Protein AF-A0A8K0QX88-F1 (afdb_monomer_lite)

Secondary structure (DSSP, 8-state):
----PEEPSSSB-BTTTTEE-TT-TT-SEE-TTSBEESSHHHHSTT--TTTS-------------------TTSEEPSSSB-B--TTS-GGGTTEE-TT-TT-SEE-TTSBEESSHHHHSTT--TTTS---

Structure (mmCIF, N/CA/C/O backbone):
data_AF-A0A8K0QX88-F1
#
_entry.id   AF-A0A8K0QX88-F1
#
loop_
_atom_site.group_PDB
_atom_site.id
_atom_site.type_symbol
_atom_site.label_atom_id
_atom_site.label_alt_id
_atom_site.label_comp_id
_atom_site.label_asym_id
_atom_site.label_entity_id
_atom_site.label_seq_id
_atom_site.pdbx_PDB_ins_code
_atom_site.Cartn_x
_atom_site.Cartn_y
_atom_site.Cartn_z
_atom_site.occupancy
_atom_site.B_iso_or_equiv
_atom_site.auth_seq_id
_atom_site.auth_comp_id
_atom_site.auth_asym_id
_atom_site.auth_atom_id
_atom_site.pdbx_PDB_model_num
ATOM 1 N N . THR A 1 1 ? -11.561 -30.476 16.620 1.00 32.84 1 THR A N 1
ATOM 2 C CA . THR A 1 1 ? -10.404 -30.272 17.518 1.00 32.84 1 THR A CA 1
ATOM 3 C C . THR A 1 1 ? -9.555 -29.151 16.951 1.00 32.84 1 THR A C 1
ATOM 5 O O . THR A 1 1 ? -8.823 -29.368 15.999 1.00 32.84 1 THR A O 1
ATOM 8 N N . GLY A 1 2 ? -9.742 -27.922 17.441 1.00 42.56 2 GLY A N 1
ATOM 9 C CA . GLY A 1 2 ? -8.922 -26.777 17.040 1.00 42.56 2 GLY A CA 1
ATOM 10 C C . GLY A 1 2 ? -7.586 -26.855 17.763 1.00 42.56 2 GLY A C 1
ATOM 11 O O . GLY A 1 2 ? -7.518 -26.551 18.951 1.00 42.56 2 GLY A O 1
ATOM 12 N N . SER A 1 3 ? -6.560 -27.353 17.079 1.00 44.75 3 SER A N 1
ATOM 13 C CA . SER A 1 3 ? -5.207 -27.444 17.618 1.00 44.75 3 SER A CA 1
ATOM 14 C C . SER A 1 3 ? -4.725 -26.039 17.962 1.00 44.75 3 SER A C 1
ATOM 16 O O . SER A 1 3 ? -4.578 -25.200 17.077 1.00 44.75 3 SER A O 1
ATOM 18 N N . ALA A 1 4 ? -4.523 -25.769 19.250 1.00 55.34 4 ALA A N 1
ATOM 19 C CA . ALA A 1 4 ? -3.927 -24.531 19.726 1.00 55.34 4 ALA A CA 1
ATOM 20 C C . ALA A 1 4 ? -2.450 -24.499 19.294 1.00 55.34 4 ALA A C 1
ATOM 22 O O . ALA A 1 4 ? -1.563 -24.907 20.044 1.00 55.34 4 ALA A O 1
ATOM 23 N N . SER A 1 5 ? -2.198 -24.092 18.048 1.00 63.03 5 SER A N 1
ATOM 24 C CA . SER A 1 5 ? -0.854 -23.898 17.508 1.00 63.03 5 SER A CA 1
ATOM 25 C C . SER A 1 5 ? -0.112 -22.899 18.394 1.00 63.03 5 SER A C 1
ATOM 27 O O . SER A 1 5 ? -0.608 -21.807 18.673 1.00 63.03 5 SER A O 1
ATOM 29 N N . LYS A 1 6 ? 1.059 -23.289 18.897 1.00 76.81 6 LYS A N 1
ATOM 30 C CA . LYS A 1 6 ? 1.804 -22.499 19.884 1.00 76.81 6 LYS A CA 1
ATOM 31 C C . LYS A 1 6 ? 2.452 -21.305 19.177 1.00 76.81 6 LYS A C 1
ATOM 33 O O . LYS A 1 6 ? 3.055 -21.492 18.125 1.00 76.81 6 LYS A O 1
ATOM 38 N N . ILE A 1 7 ? 2.336 -20.091 19.719 1.00 79.31 7 ILE A N 1
ATOM 39 C CA . ILE A 1 7 ? 2.950 -18.900 19.102 1.00 79.31 7 ILE A CA 1
ATOM 40 C C . ILE A 1 7 ? 4.467 -19.093 19.042 1.00 79.31 7 ILE A C 1
ATOM 42 O O . ILE A 1 7 ? 5.090 -19.494 20.029 1.00 79.31 7 ILE A O 1
ATOM 46 N N . SER A 1 8 ? 5.045 -18.832 17.874 1.00 81.50 8 SER A N 1
ATOM 47 C CA . SER A 1 8 ? 6.474 -18.960 17.636 1.00 81.50 8 SER A CA 1
ATOM 48 C C . SER A 1 8 ? 7.257 -17.922 18.430 1.00 81.50 8 SER A C 1
ATOM 50 O O . SER A 1 8 ? 7.034 -16.719 18.280 1.00 81.50 8 SER A O 1
ATOM 52 N N . SER A 1 9 ? 8.192 -18.392 19.255 1.00 80.56 9 SER A N 1
ATOM 53 C CA . SER A 1 9 ? 9.130 -17.561 20.017 1.00 80.56 9 SER A CA 1
ATOM 54 C C . SER A 1 9 ? 10.500 -17.421 19.349 1.00 80.56 9 SER A C 1
ATOM 56 O O . SER A 1 9 ? 11.289 -16.591 19.779 1.00 80.56 9 SER A O 1
ATOM 58 N N . ASP A 1 10 ? 10.773 -18.222 18.316 1.00 80.81 10 ASP A N 1
ATOM 59 C CA . ASP A 1 10 ? 12.074 -18.303 17.629 1.00 80.81 10 ASP A CA 1
ATOM 60 C C . ASP A 1 10 ? 11.980 -17.888 16.146 1.00 80.81 10 ASP A C 1
ATOM 62 O O . ASP A 1 10 ? 12.939 -17.964 15.390 1.00 80.81 10 ASP A O 1
ATOM 66 N N . GLY A 1 11 ? 10.790 -17.471 15.697 1.00 79.94 11 GLY A N 1
ATOM 67 C CA . GLY A 1 11 ? 10.549 -17.057 14.314 1.00 79.94 11 GLY A CA 1
ATOM 68 C C . GLY A 1 11 ? 10.360 -18.214 13.332 1.00 79.94 11 GLY A C 1
ATOM 69 O O . GLY A 1 11 ? 10.335 -17.985 12.128 1.00 79.94 11 GLY A O 1
ATOM 70 N N . THR A 1 12 ? 10.190 -19.447 13.813 1.00 85.12 12 THR A N 1
ATOM 71 C CA . THR A 1 12 ? 9.880 -20.634 12.998 1.00 85.12 12 THR A CA 1
ATOM 72 C C . THR A 1 12 ? 8.405 -21.026 13.091 1.00 85.12 12 THR A C 1
ATOM 74 O O . THR A 1 12 ? 7.757 -20.818 14.114 1.00 85.12 12 THR A O 1
ATOM 77 N N . CYS A 1 13 ? 7.839 -21.611 12.044 1.00 84.56 13 CYS A N 1
ATOM 78 C CA . CYS A 1 13 ? 6.433 -22.014 12.003 1.00 84.56 13 CYS A CA 1
ATOM 79 C C . CYS A 1 13 ? 6.243 -23.393 11.389 1.00 84.56 13 CYS A C 1
ATOM 81 O O . CYS A 1 13 ? 7.057 -23.854 10.602 1.00 84.56 13 CYS A O 1
ATOM 83 N N . GLY A 1 14 ? 5.168 -24.078 11.765 1.00 80.81 14 GLY A N 1
ATOM 84 C CA . GLY A 1 14 ? 4.923 -25.455 11.359 1.00 80.81 14 GLY A CA 1
ATOM 85 C C . GLY A 1 14 ? 5.838 -26.468 12.049 1.00 80.81 14 GLY A C 1
ATOM 86 O O . GLY A 1 14 ? 6.158 -26.349 13.237 1.00 80.81 14 GLY A O 1
ATOM 87 N N . GLY A 1 15 ? 6.196 -27.516 11.301 1.00 72.62 15 GLY A N 1
ATOM 88 C CA . GLY A 1 15 ? 6.981 -28.658 11.779 1.00 72.62 15 GLY A CA 1
ATOM 89 C C . GLY A 1 15 ? 6.249 -29.550 12.793 1.00 72.62 15 GLY A C 1
ATOM 90 O O . GLY A 1 15 ? 5.086 -29.332 13.126 1.00 72.62 15 GLY A O 1
ATOM 91 N N . ALA A 1 16 ? 6.955 -30.547 13.339 1.00 66.94 16 ALA A N 1
ATOM 92 C CA . ALA A 1 16 ? 6.416 -31.477 14.345 1.00 66.94 16 ALA A CA 1
ATOM 93 C C . ALA A 1 16 ? 5.970 -30.790 15.655 1.00 66.94 16 ALA A C 1
ATOM 95 O O . ALA A 1 16 ? 5.254 -31.382 16.458 1.00 66.94 16 ALA A O 1
ATOM 96 N N . LYS A 1 17 ? 6.408 -29.542 15.879 1.00 68.75 17 LYS A N 1
ATOM 97 C CA . LYS A 1 17 ? 6.049 -28.708 17.035 1.00 68.75 17 LYS A CA 1
ATOM 98 C C . LYS A 1 17 ? 4.765 -27.897 16.814 1.00 68.75 17 LYS A C 1
ATOM 100 O O . LYS A 1 17 ? 4.190 -27.435 17.795 1.00 68.75 17 LYS A O 1
ATOM 105 N N . GLY A 1 18 ? 4.320 -27.724 15.565 1.00 72.94 18 GLY A N 1
ATOM 106 C CA . GLY A 1 18 ? 3.088 -27.006 15.231 1.00 72.94 18 GLY A CA 1
ATOM 107 C C . GLY A 1 18 ? 3.102 -25.522 15.615 1.00 72.94 18 GLY A C 1
ATOM 108 O O . GLY A 1 18 ? 2.088 -25.004 16.083 1.00 72.94 18 GLY A O 1
ATOM 109 N N . TYR A 1 19 ? 4.245 -24.842 15.473 1.00 83.31 19 TYR A N 1
ATOM 110 C CA . TYR A 1 19 ? 4.346 -23.422 15.821 1.00 83.31 19 TYR A CA 1
ATOM 111 C C . TYR A 1 19 ? 3.578 -22.539 14.836 1.00 83.31 19 TYR A C 1
ATOM 113 O O . TYR A 1 19 ? 3.543 -22.825 13.642 1.00 83.31 19 TYR A O 1
ATOM 121 N N . THR A 1 20 ? 2.992 -21.443 15.314 1.00 81.12 20 THR A N 1
ATOM 122 C CA . THR A 1 20 ? 2.327 -20.449 14.467 1.00 81.12 20 THR A CA 1
ATOM 123 C C . THR A 1 20 ? 2.990 -19.083 14.550 1.00 81.12 20 THR A C 1
ATOM 125 O O . THR A 1 20 ? 3.429 -18.645 15.611 1.00 81.12 20 THR A O 1
ATOM 128 N N . CYS A 1 21 ? 3.030 -18.395 13.416 1.00 81.25 21 CYS A N 1
ATOM 129 C CA . CYS A 1 21 ? 3.441 -17.002 13.323 1.00 81.25 21 CYS A CA 1
ATOM 130 C C . CYS A 1 21 ? 2.358 -16.035 13.804 1.00 81.25 21 CYS A C 1
ATOM 132 O O . CYS A 1 21 ? 2.647 -14.881 14.097 1.00 81.25 21 CYS A O 1
ATOM 134 N N . GLN A 1 22 ? 1.108 -16.483 13.905 1.00 73.12 22 GLN A N 1
ATOM 135 C CA . GLN A 1 22 ? -0.009 -15.620 14.257 1.00 73.12 22 GLN A CA 1
ATOM 136 C C . GLN A 1 22 ? 0.135 -15.114 15.702 1.00 73.12 22 GLN A C 1
ATOM 138 O O . GLN A 1 22 ? 0.091 -15.896 16.651 1.00 73.12 22 GLN A O 1
ATOM 143 N N . GLY A 1 23 ? 0.335 -13.804 15.861 1.00 67.31 23 GLY A N 1
ATOM 144 C CA . GLY A 1 23 ? 0.631 -13.167 17.150 1.00 67.31 23 GLY A CA 1
ATOM 145 C C . GLY A 1 23 ? 2.110 -13.193 17.552 1.00 67.31 23 GLY A C 1
ATOM 146 O O . GLY A 1 23 ? 2.436 -12.833 18.681 1.00 67.31 23 GLY A O 1
ATOM 147 N N . SER A 1 24 ? 3.008 -13.614 16.658 1.00 77.75 24 SER A N 1
ATOM 148 C CA . SER A 1 24 ? 4.452 -13.589 16.890 1.00 77.75 24 SER A CA 1
ATOM 149 C C . SER A 1 24 ? 5.057 -12.226 16.537 1.00 77.75 24 SER A C 1
ATOM 151 O O . SER A 1 24 ? 4.659 -11.587 15.564 1.00 77.75 24 SER A O 1
ATOM 153 N N . ASN A 1 25 ? 6.075 -11.795 17.290 1.00 73.12 25 ASN A N 1
ATOM 154 C CA . ASN A 1 25 ? 6.766 -10.520 17.056 1.00 73.12 25 ASN A CA 1
ATOM 155 C C . ASN A 1 25 ? 7.586 -10.502 15.749 1.00 73.12 25 ASN A C 1
ATOM 157 O O . ASN A 1 25 ? 7.967 -9.438 15.271 1.00 73.12 25 ASN A O 1
ATOM 161 N N . PHE A 1 26 ? 7.851 -11.671 15.159 1.00 73.88 26 PHE A N 1
ATOM 162 C CA . PHE A 1 26 ? 8.553 -11.794 13.876 1.00 73.88 26 PHE A CA 1
ATOM 163 C C . PHE A 1 26 ? 7.641 -11.513 12.675 1.00 73.88 26 PHE A C 1
ATOM 165 O O . PHE A 1 26 ? 8.126 -11.266 11.574 1.00 73.88 26 PHE A O 1
ATOM 172 N N . GLY A 1 27 ? 6.324 -11.525 12.889 1.00 76.62 27 GLY A N 1
ATOM 173 C CA . GLY A 1 27 ? 5.320 -11.351 11.853 1.00 76.62 27 GLY A CA 1
ATOM 174 C C . GLY A 1 27 ? 4.335 -12.503 11.807 1.00 76.62 27 GLY A C 1
ATOM 175 O O . GLY A 1 27 ? 4.586 -13.569 12.359 1.00 76.62 27 GLY A O 1
ATOM 176 N N . ASN A 1 28 ? 3.200 -12.269 11.153 1.00 77.81 28 ASN A N 1
ATOM 177 C CA . ASN A 1 28 ? 2.053 -13.174 11.207 1.00 77.81 28 ASN A CA 1
ATOM 178 C C . ASN A 1 28 ? 2.055 -14.253 10.124 1.00 77.81 28 ASN A C 1
ATOM 180 O O . ASN A 1 28 ? 1.287 -15.208 10.225 1.00 77.81 28 ASN A O 1
ATOM 184 N N . CYS A 1 29 ? 2.896 -14.130 9.104 1.00 85.81 29 CYS A N 1
ATOM 185 C CA . CYS A 1 29 ? 2.887 -15.003 7.942 1.00 85.81 29 CYS A CA 1
ATOM 186 C C . CYS A 1 29 ? 3.951 -16.082 8.052 1.00 85.81 29 CYS A C 1
ATOM 188 O O . CYS A 1 29 ? 5.085 -15.800 8.423 1.00 85.81 29 CYS A O 1
ATOM 190 N N . CYS A 1 30 ? 3.589 -17.308 7.689 1.00 85.25 30 CYS A N 1
ATOM 191 C CA . CYS A 1 30 ? 4.505 -18.436 7.672 1.00 85.25 30 CYS A CA 1
ATOM 192 C C . CYS A 1 30 ? 4.955 -18.685 6.236 1.00 85.25 30 CYS A C 1
ATOM 194 O O . CYS A 1 30 ? 4.171 -19.171 5.434 1.00 85.25 30 CYS A O 1
ATOM 196 N N . SER A 1 31 ? 6.195 -18.354 5.896 1.00 84.25 31 SER A N 1
ATOM 197 C CA . SER A 1 31 ? 6.739 -18.595 4.553 1.00 84.25 31 SER A CA 1
ATOM 198 C C . SER A 1 31 ? 6.819 -20.090 4.209 1.00 84.25 31 SER A C 1
ATOM 200 O O . SER A 1 31 ? 6.817 -20.951 5.092 1.00 84.25 31 SER A O 1
ATOM 202 N N . GLN A 1 32 ? 7.004 -20.404 2.922 1.00 78.19 32 GLN A N 1
ATOM 203 C CA . GLN A 1 32 ? 7.253 -21.778 2.450 1.00 78.19 32 GLN A CA 1
ATOM 204 C C . GLN A 1 32 ? 8.474 -22.437 3.102 1.00 78.19 32 GLN A C 1
ATOM 206 O O . GLN A 1 32 ? 8.578 -23.660 3.141 1.00 78.19 32 GLN A O 1
ATOM 211 N N . TYR A 1 33 ? 9.394 -21.625 3.625 1.00 78.19 33 TYR A N 1
ATOM 212 C CA . TYR A 1 33 ? 10.598 -22.077 4.310 1.00 78.19 33 TYR A CA 1
ATOM 213 C C . TYR A 1 33 ? 10.389 -22.293 5.813 1.00 78.19 33 TYR A C 1
ATOM 215 O O . TYR A 1 33 ? 11.364 -22.513 6.522 1.00 78.19 33 TYR A O 1
ATOM 223 N N . ASN A 1 34 ? 9.143 -22.262 6.303 1.00 84.69 34 ASN A N 1
ATOM 224 C CA . ASN A 1 34 ? 8.794 -22.446 7.716 1.00 84.69 34 ASN A CA 1
ATOM 225 C C . ASN A 1 34 ? 9.350 -21.345 8.640 1.00 84.69 34 ASN A C 1
ATOM 227 O O . ASN A 1 34 ? 9.627 -21.586 9.815 1.00 84.69 34 ASN A O 1
ATOM 231 N N . TYR A 1 35 ? 9.463 -20.121 8.117 1.00 82.00 35 TYR A N 1
ATOM 232 C CA . TYR A 1 35 ? 9.851 -18.929 8.875 1.00 82.00 35 TYR A CA 1
ATOM 233 C C . TYR A 1 35 ? 8.746 -17.882 8.923 1.00 82.00 35 TYR A C 1
ATOM 235 O O . TYR A 1 35 ? 8.056 -17.656 7.924 1.00 82.00 35 TYR A O 1
ATOM 243 N N . CYS A 1 36 ? 8.643 -17.219 10.071 1.00 80.06 36 CYS A N 1
ATOM 244 C CA . CYS A 1 36 ? 7.720 -16.133 10.333 1.00 80.06 36 CYS A CA 1
ATOM 245 C C . CYS A 1 36 ? 8.222 -14.806 9.780 1.00 80.06 36 CYS A C 1
ATOM 247 O O . CYS A 1 36 ? 9.382 -14.442 9.961 1.00 80.06 36 CYS A O 1
ATOM 249 N N . GLY A 1 37 ? 7.318 -14.071 9.144 1.00 79.69 37 GLY A N 1
ATOM 250 C CA . GLY A 1 37 ? 7.575 -12.730 8.648 1.00 79.69 37 GLY A CA 1
ATOM 251 C C . GLY A 1 37 ? 6.287 -11.957 8.397 1.00 79.69 37 GLY A C 1
ATOM 252 O O . GLY A 1 37 ? 5.185 -12.496 8.492 1.00 79.69 37 GLY A O 1
ATOM 253 N N . SER A 1 38 ? 6.435 -10.673 8.086 1.00 75.25 38 SER A N 1
ATOM 254 C CA . SER A 1 38 ? 5.316 -9.760 7.792 1.00 75.25 38 SER A CA 1
ATOM 255 C C . SER A 1 38 ? 5.328 -9.245 6.354 1.00 75.25 38 SER A C 1
ATOM 257 O O . SER A 1 38 ? 4.379 -8.596 5.925 1.00 75.25 38 SER A O 1
ATOM 259 N N . SER A 1 39 ? 6.422 -9.469 5.625 1.00 72.00 39 SER A N 1
ATOM 260 C CA . SER A 1 39 ? 6.588 -8.964 4.265 1.00 72.00 39 SER A CA 1
ATOM 261 C C . SER A 1 39 ? 5.871 -9.857 3.259 1.00 72.00 39 SER A C 1
ATOM 263 O O . SER A 1 39 ? 5.668 -11.047 3.493 1.00 72.00 39 SER A O 1
ATOM 265 N N . THR A 1 40 ? 5.579 -9.297 2.091 1.00 61.97 40 THR A N 1
ATOM 266 C CA . THR A 1 40 ? 5.037 -9.989 0.911 1.00 61.97 40 THR A CA 1
ATOM 267 C C . THR A 1 40 ? 5.745 -11.316 0.614 1.00 61.97 40 THR A C 1
ATOM 269 O O . THR A 1 40 ? 5.101 -12.339 0.417 1.00 61.97 40 THR A O 1
ATOM 272 N N . THR A 1 41 ? 7.072 -11.367 0.739 1.00 59.97 41 THR A N 1
ATOM 273 C CA . THR A 1 41 ? 7.883 -12.591 0.574 1.00 59.97 41 THR A CA 1
ATOM 274 C C . THR A 1 41 ? 7.542 -13.730 1.544 1.00 59.97 41 THR A C 1
ATOM 276 O O . THR A 1 41 ? 7.816 -14.888 1.245 1.00 59.97 41 THR A O 1
ATOM 279 N N . TYR A 1 42 ? 6.968 -13.415 2.707 1.00 69.19 42 TYR A N 1
ATOM 280 C CA . TYR A 1 42 ? 6.543 -14.384 3.722 1.00 69.19 42 TYR A CA 1
ATOM 281 C C . TYR A 1 42 ? 5.039 -14.652 3.671 1.00 69.19 42 TYR A C 1
ATOM 283 O O . TYR A 1 42 ? 4.607 -15.731 4.068 1.00 69.19 42 TYR A O 1
ATOM 291 N N . CYS A 1 43 ? 4.258 -13.671 3.214 1.00 76.38 43 CYS A N 1
ATOM 292 C CA . CYS A 1 43 ? 2.798 -13.683 3.228 1.00 76.38 43 CYS A CA 1
ATOM 293 C C . CYS A 1 43 ? 2.157 -14.122 1.912 1.00 76.38 43 CYS A C 1
ATOM 295 O O . CYS A 1 43 ? 1.039 -14.626 1.961 1.00 76.38 43 CYS A O 1
ATOM 297 N N . ASP A 1 44 ? 2.821 -13.938 0.772 1.00 72.75 44 ASP A N 1
ATOM 298 C CA . ASP A 1 44 ? 2.240 -14.174 -0.551 1.00 72.75 44 ASP A CA 1
ATOM 299 C C . ASP A 1 44 ? 2.531 -15.608 -1.038 1.00 72.75 44 ASP A C 1
ATOM 301 O O . ASP A 1 44 ? 2.117 -16.594 -0.419 1.00 72.75 44 ASP A O 1
ATOM 305 N N . THR A 1 45 ? 3.220 -15.757 -2.171 1.00 64.75 45 THR A N 1
ATOM 306 C CA . THR A 1 45 ? 3.456 -17.053 -2.812 1.00 64.75 45 THR A CA 1
ATOM 307 C C . THR A 1 45 ? 4.237 -17.991 -1.896 1.00 64.75 45 THR A C 1
ATOM 309 O O . THR A 1 45 ? 5.329 -17.671 -1.436 1.00 64.75 45 THR A O 1
ATOM 312 N N . GLY A 1 46 ? 3.670 -19.174 -1.650 1.00 62.56 46 GLY A N 1
ATOM 313 C CA . GLY A 1 46 ? 4.282 -20.195 -0.801 1.00 62.56 46 GLY A CA 1
ATOM 314 C C . GLY A 1 46 ? 3.977 -20.049 0.690 1.00 62.56 46 GLY A C 1
ATOM 315 O O . GLY A 1 46 ? 4.432 -20.870 1.483 1.00 62.56 46 GLY A O 1
ATOM 316 N N . CYS A 1 47 ? 3.187 -19.059 1.107 1.00 82.12 47 CYS A N 1
ATOM 317 C CA . CYS A 1 47 ? 2.828 -18.946 2.511 1.00 82.12 47 CYS A CA 1
ATOM 318 C C . CYS A 1 47 ? 1.942 -20.118 2.991 1.00 82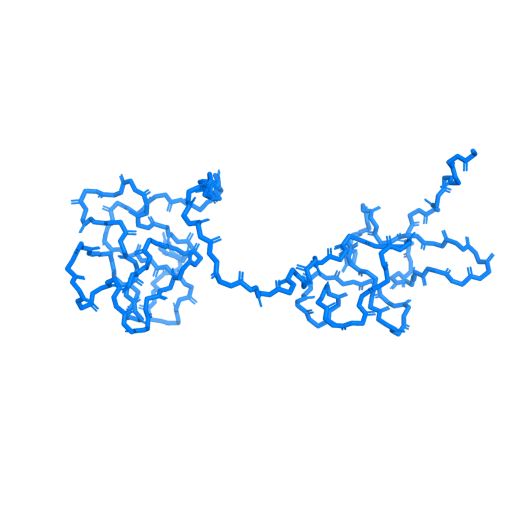.12 47 CYS A C 1
ATOM 320 O O . CYS A 1 47 ? 0.953 -20.508 2.359 1.00 82.12 47 CYS A O 1
ATOM 322 N N . ASN A 1 48 ? 2.287 -20.665 4.155 1.00 79.06 48 ASN A N 1
ATOM 323 C CA . ASN A 1 48 ? 1.628 -21.782 4.806 1.00 79.06 48 ASN A CA 1
ATOM 324 C C . ASN A 1 48 ? 0.479 -21.318 5.718 1.00 79.06 48 ASN A C 1
ATOM 326 O O . ASN A 1 48 ? 0.671 -20.950 6.880 1.00 79.06 48 ASN A O 1
ATOM 330 N N . LYS A 1 49 ? -0.745 -21.410 5.187 1.00 74.44 49 LYS A N 1
ATOM 331 C CA . LYS A 1 49 ? -1.988 -20.980 5.854 1.00 74.44 49 LYS A CA 1
ATOM 332 C C . LYS A 1 49 ? -2.331 -21.772 7.116 1.00 74.44 49 LYS A C 1
ATOM 334 O O . LYS A 1 49 ? -3.118 -21.299 7.925 1.00 74.44 49 LYS A O 1
ATOM 339 N N . ALA A 1 50 ? -1.763 -22.967 7.292 1.00 72.06 50 ALA A N 1
ATOM 340 C CA . ALA A 1 50 ? -1.991 -23.768 8.494 1.00 72.06 50 ALA A CA 1
ATOM 341 C C . ALA A 1 50 ? -1.250 -23.207 9.721 1.00 72.06 50 ALA A C 1
ATOM 343 O O . ALA A 1 50 ? -1.651 -23.468 10.854 1.00 72.06 50 ALA A O 1
ATOM 344 N N . PHE A 1 51 ? -0.180 -22.432 9.501 1.00 79.62 51 PHE A N 1
ATOM 345 C CA . PHE A 1 51 ? 0.700 -21.940 10.563 1.00 79.62 51 PHE A CA 1
ATOM 346 C C . PHE A 1 51 ? 0.947 -20.427 10.515 1.00 79.62 51 PHE A C 1
ATOM 348 O O . PHE A 1 51 ? 1.627 -19.897 11.393 1.00 79.62 51 PHE A O 1
ATOM 355 N N . GLY A 1 52 ? 0.375 -19.702 9.556 1.00 78.81 52 GLY A N 1
ATOM 356 C CA . GLY A 1 52 ? 0.442 -18.246 9.500 1.00 78.81 52 GLY A CA 1
ATOM 357 C C . GLY A 1 52 ? -0.699 -17.620 8.704 1.00 7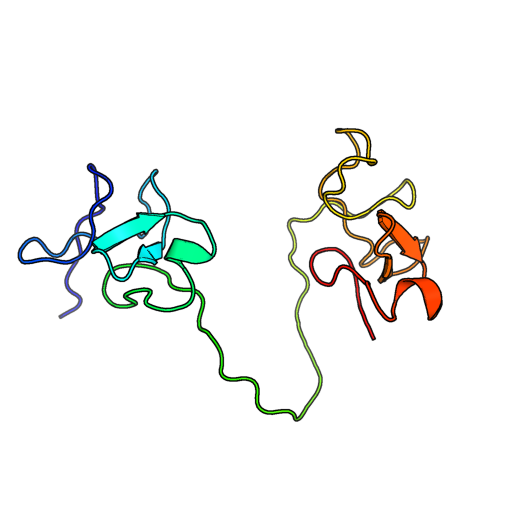8.81 52 GLY A C 1
ATOM 358 O O . GLY A 1 52 ? -1.392 -18.279 7.931 1.00 78.81 52 GLY A O 1
ATOM 359 N N . ALA A 1 53 ? -0.874 -16.319 8.895 1.00 76.56 53 ALA A N 1
ATOM 360 C CA . ALA A 1 53 ? -1.866 -15.499 8.222 1.00 76.56 53 ALA A CA 1
ATOM 361 C C . ALA A 1 53 ? -1.346 -15.064 6.848 1.00 76.56 53 ALA A C 1
ATOM 363 O O . ALA A 1 53 ? -0.854 -13.955 6.673 1.00 76.56 53 ALA A O 1
ATOM 364 N N . CYS A 1 54 ? -1.415 -15.966 5.877 1.00 75.12 54 CYS A N 1
ATOM 365 C CA . CYS A 1 54 ? -1.000 -15.662 4.515 1.00 75.12 54 CYS A CA 1
ATOM 366 C C . CYS A 1 54 ? -1.934 -14.662 3.855 1.00 75.12 54 CYS A C 1
ATOM 368 O O . CYS A 1 54 ? -3.158 -14.791 3.957 1.00 75.12 54 CYS A O 1
ATOM 370 N N . ASN A 1 55 ? -1.357 -13.761 3.069 1.00 68.44 55 ASN A N 1
ATOM 371 C CA . ASN A 1 55 ? -2.111 -13.061 2.055 1.00 68.44 55 ASN A CA 1
ATOM 372 C C . ASN A 1 55 ? -2.653 -14.116 1.100 1.00 68.44 55 ASN A C 1
ATOM 374 O O . ASN A 1 55 ? -1.922 -14.864 0.447 1.00 68.44 55 ASN A O 1
ATOM 378 N N . ALA A 1 56 ? -3.974 -14.224 1.047 1.00 53.72 56 ALA A N 1
ATOM 379 C CA . ALA A 1 56 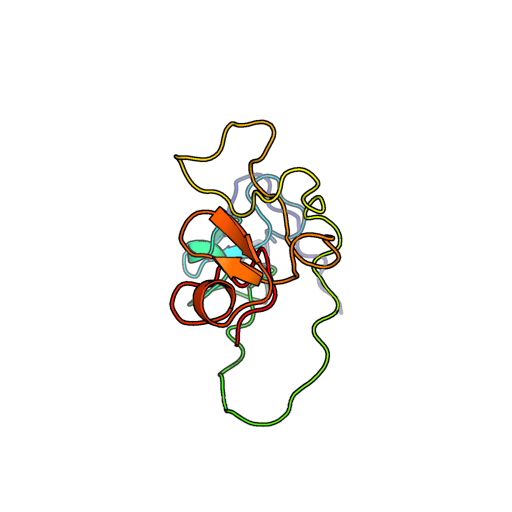? -4.587 -14.924 -0.051 1.00 53.72 56 ALA A CA 1
ATOM 380 C C . ALA A 1 56 ? -4.161 -14.192 -1.328 1.00 53.72 56 ALA A C 1
ATOM 382 O O . ALA A 1 56 ? -4.645 -13.099 -1.611 1.00 53.72 56 ALA A O 1
ATOM 383 N N . VAL A 1 57 ? -3.275 -14.813 -2.112 1.00 46.28 57 VAL A N 1
ATOM 384 C CA . VAL A 1 57 ? -3.327 -14.680 -3.566 1.00 46.28 57 VAL A CA 1
ATOM 385 C C . VAL A 1 57 ? -4.728 -15.150 -3.948 1.00 46.28 57 VAL A C 1
ATOM 387 O O . VAL A 1 57 ? -4.995 -16.332 -4.150 1.00 46.28 57 VAL A O 1
ATOM 390 N N . SER A 1 58 ? -5.672 -14.216 -3.900 1.00 39.09 58 SER A N 1
ATOM 391 C CA . SER A 1 58 ? -6.940 -14.353 -4.581 1.00 39.09 58 SER A CA 1
ATOM 392 C C . SER A 1 58 ? -6.581 -14.271 -6.048 1.00 39.09 58 SER A C 1
ATOM 394 O O . SER A 1 58 ? -6.203 -13.215 -6.553 1.00 39.09 58 SER A O 1
ATOM 396 N N . THR A 1 59 ? -6.613 -15.430 -6.694 1.00 32.75 59 THR A N 1
ATOM 397 C CA . THR A 1 59 ? -6.619 -15.581 -8.141 1.00 32.75 59 THR A CA 1
ATOM 398 C C . THR A 1 59 ? -7.544 -14.535 -8.736 1.00 32.75 59 THR A C 1
ATOM 400 O O . THR A 1 59 ? -8.765 -14.623 -8.602 1.00 32.75 59 THR A O 1
ATOM 403 N N . VAL A 1 60 ? -6.947 -13.517 -9.350 1.00 45.50 60 VAL A N 1
ATOM 404 C CA . VAL A 1 60 ? -7.679 -12.522 -10.115 1.00 45.50 60 VAL A CA 1
ATOM 405 C C . VAL A 1 60 ? -8.379 -13.246 -11.262 1.00 45.50 60 VAL A C 1
ATOM 407 O O . VAL A 1 60 ? -7.758 -13.863 -12.123 1.00 45.50 60 VAL A O 1
ATOM 410 N N . SER A 1 61 ? -9.702 -13.203 -11.260 1.00 41.34 61 SER A N 1
ATOM 411 C CA . SER A 1 61 ? -10.487 -13.295 -12.483 1.00 41.34 61 SER A CA 1
ATOM 412 C C . SER A 1 61 ? -11.519 -12.175 -12.458 1.00 41.34 61 SER A C 1
ATOM 414 O O . SER A 1 61 ? -12.007 -11.819 -11.383 1.00 41.34 61 SER A O 1
ATOM 416 N N . PRO A 1 62 ? -11.768 -11.536 -13.610 1.00 61.22 62 PRO A N 1
ATOM 417 C CA . PRO A 1 62 ? -12.193 -10.153 -13.648 1.00 61.22 62 PRO A CA 1
ATOM 418 C C . PRO A 1 62 ? -13.700 -10.102 -13.846 1.00 61.22 62 PRO A C 1
ATOM 420 O O . PRO A 1 62 ? -14.177 -10.277 -14.958 1.00 61.22 62 PRO A O 1
ATOM 423 N N . ALA A 1 63 ? -14.462 -9.858 -12.790 1.00 50.16 63 ALA A N 1
ATOM 424 C CA . ALA A 1 63 ? -15.787 -9.272 -12.927 1.00 50.16 63 ALA A CA 1
ATOM 425 C C . ALA A 1 63 ? -16.301 -8.825 -11.562 1.00 50.16 63 ALA A C 1
ATOM 427 O O . ALA A 1 63 ? -16.197 -9.547 -10.580 1.00 50.16 63 ALA A O 1
ATOM 428 N N . VAL A 1 64 ? -16.919 -7.651 -11.594 1.00 38.19 64 VAL A N 1
ATOM 429 C CA . VAL A 1 64 ? -17.764 -7.004 -10.587 1.00 38.19 64 VAL A CA 1
ATOM 430 C C . VAL A 1 64 ? -17.064 -6.325 -9.401 1.00 38.19 64 VAL A C 1
ATOM 432 O O . VAL A 1 64 ? -16.743 -6.889 -8.364 1.00 38.19 64 VAL A O 1
ATOM 435 N N . VAL A 1 65 ? -16.813 -5.038 -9.637 1.00 47.47 65 VAL A N 1
ATOM 436 C CA . VAL A 1 65 ? -17.175 -3.882 -8.804 1.00 47.47 65 VAL A CA 1
ATOM 437 C C . VAL A 1 65 ? -17.719 -4.125 -7.382 1.00 47.47 65 VAL A C 1
ATOM 439 O O . VAL A 1 65 ? -18.645 -4.897 -7.173 1.00 47.47 65 VAL A O 1
ATOM 442 N N . ALA A 1 66 ? -17.232 -3.259 -6.480 1.00 46.59 66 ALA A N 1
ATOM 443 C CA . ALA A 1 66 ? -17.809 -2.823 -5.199 1.00 46.59 66 ALA A CA 1
ATOM 444 C C . ALA A 1 66 ? -17.902 -3.890 -4.080 1.00 46.59 66 ALA A C 1
ATOM 446 O O . ALA A 1 66 ? -18.533 -4.919 -4.227 1.00 46.59 66 ALA A O 1
ATOM 447 N N . ALA A 1 67 ? -17.341 -3.723 -2.883 1.00 41.34 67 ALA A N 1
ATOM 448 C CA . ALA A 1 67 ? -16.885 -2.533 -2.184 1.00 41.34 67 ALA A CA 1
ATOM 449 C C . ALA A 1 67 ? -15.641 -2.877 -1.349 1.00 41.34 67 ALA A C 1
ATOM 451 O O . ALA A 1 67 ? -15.718 -3.595 -0.356 1.00 41.34 67 ALA A O 1
ATOM 452 N N . ALA A 1 68 ? -14.483 -2.335 -1.730 1.00 40.59 68 ALA A N 1
ATOM 453 C CA . ALA A 1 68 ? -13.357 -2.253 -0.813 1.00 40.59 68 ALA A CA 1
ATOM 454 C C . ALA A 1 68 ? -13.660 -1.133 0.191 1.00 40.59 68 ALA A C 1
ATOM 456 O O . ALA A 1 68 ? -13.446 0.053 -0.098 1.00 40.59 68 ALA A O 1
ATOM 457 N N . SER A 1 69 ? -14.197 -1.513 1.351 1.00 40.06 69 SER A N 1
ATOM 458 C CA . SER A 1 69 ? -14.137 -0.672 2.544 1.00 40.06 69 SER A CA 1
ATOM 459 C C . SER A 1 69 ? -12.672 -0.260 2.763 1.00 40.06 69 SER A C 1
ATOM 461 O O . SER A 1 69 ? -11.786 -1.113 2.681 1.00 40.06 69 SER A O 1
ATOM 463 N N . PRO A 1 70 ? -12.391 1.043 2.932 1.00 45.22 70 PRO A N 1
ATOM 464 C CA . PRO A 1 70 ? -11.036 1.586 2.874 1.00 45.22 70 PRO A CA 1
ATOM 465 C C . PRO A 1 70 ? -10.168 1.066 4.031 1.00 45.22 70 PRO A C 1
ATOM 467 O O . PRO A 1 70 ? -10.701 0.767 5.100 1.00 45.22 70 PRO A O 1
ATOM 470 N N . PRO A 1 71 ? -8.834 0.986 3.870 1.00 45.09 71 PRO A N 1
ATOM 471 C CA . PRO A 1 71 ? -7.944 0.720 4.993 1.00 45.09 71 PRO A CA 1
ATOM 472 C C . PRO A 1 71 ? -8.033 1.890 5.987 1.00 45.09 71 PRO A C 1
ATOM 474 O O . PRO A 1 71 ? -7.420 2.940 5.798 1.00 45.09 71 PRO A O 1
ATOM 477 N N . SER A 1 72 ? -8.813 1.719 7.055 1.00 42.19 72 SER A N 1
ATOM 478 C CA . SER A 1 72 ? -9.094 2.716 8.105 1.00 42.19 72 SER A CA 1
ATOM 479 C C . SER A 1 72 ? -7.895 3.074 9.001 1.00 42.19 72 SER A C 1
ATOM 481 O O . SER A 1 72 ? -8.070 3.438 10.160 1.00 42.19 72 SER A O 1
ATOM 483 N N . SER A 1 73 ? -6.659 2.970 8.513 1.00 52.69 73 SER A N 1
ATOM 484 C CA . SER A 1 73 ? -5.459 3.330 9.289 1.00 52.69 73 SER A CA 1
ATOM 485 C C . SER A 1 73 ? -4.464 4.203 8.528 1.00 52.69 73 SER A C 1
ATOM 487 O O . SER A 1 73 ? -3.418 4.554 9.064 1.00 52.69 73 SER A O 1
ATOM 489 N N . VAL A 1 74 ? -4.796 4.607 7.302 1.00 60.53 74 VAL A N 1
ATOM 490 C CA . VAL A 1 74 ? -3.964 5.492 6.485 1.00 60.53 74 VAL A CA 1
ATOM 491 C C . VAL A 1 74 ? -4.479 6.919 6.687 1.00 60.53 74 VAL A C 1
ATOM 493 O O . VAL A 1 74 ? -5.623 7.219 6.348 1.00 60.53 74 VAL A O 1
ATOM 496 N N . LYS A 1 75 ? -3.685 7.792 7.316 1.00 68.94 75 LYS A N 1
ATOM 497 C CA . LYS A 1 75 ? -4.112 9.151 7.696 1.00 68.94 75 LYS A CA 1
ATOM 498 C C . LYS A 1 75 ? -4.573 9.912 6.448 1.00 68.94 75 LYS A C 1
ATOM 500 O O . LYS A 1 75 ? -3.800 10.022 5.498 1.00 68.94 75 LYS A O 1
ATOM 505 N N . VAL A 1 76 ? -5.798 10.446 6.442 1.00 74.50 76 VAL A N 1
ATOM 506 C CA . VAL A 1 76 ? -6.284 11.247 5.304 1.00 74.50 76 VAL A CA 1
ATOM 507 C C . VAL A 1 76 ? -5.377 12.461 5.116 1.00 74.50 76 VAL A C 1
ATOM 509 O O . VAL A 1 76 ? -4.996 13.137 6.079 1.00 74.50 76 VAL A O 1
ATOM 512 N N . SER A 1 77 ? -4.993 12.706 3.870 1.00 77.69 77 SER A N 1
ATOM 513 C CA . SER A 1 77 ? -4.134 13.812 3.495 1.00 77.69 77 SER A CA 1
ATOM 514 C C . SER A 1 77 ? -4.855 15.144 3.646 1.00 77.69 77 SER A C 1
ATOM 516 O O . SER A 1 77 ? -5.928 15.351 3.080 1.00 77.69 77 SER A O 1
ATOM 518 N N . THR A 1 78 ? -4.235 16.066 4.379 1.00 77.12 78 THR A N 1
ATOM 519 C CA . THR A 1 78 ? -4.687 17.457 4.548 1.00 77.12 78 THR A CA 1
ATOM 520 C C . THR A 1 78 ? -3.786 18.459 3.824 1.00 77.12 78 THR A C 1
ATOM 522 O O . THR A 1 78 ? -4.001 19.662 3.913 1.00 77.12 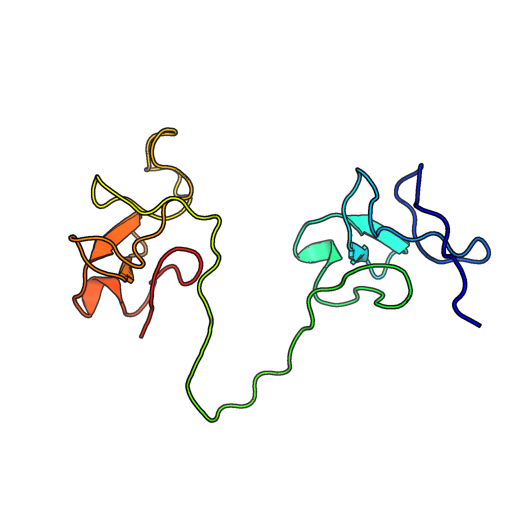78 THR A O 1
ATOM 525 N N . ASN A 1 79 ? -2.771 17.974 3.106 1.00 73.19 79 ASN A N 1
ATOM 526 C CA . ASN A 1 79 ? -1.736 18.777 2.447 1.00 73.19 79 ASN A CA 1
ATOM 527 C C . ASN A 1 79 ? -1.514 18.355 0.981 1.00 73.19 79 ASN A C 1
ATOM 529 O O . ASN A 1 79 ? -0.465 18.645 0.408 1.00 73.19 79 ASN A O 1
ATOM 533 N N . ALA A 1 80 ? -2.478 17.626 0.409 1.00 80.69 80 ALA A N 1
ATOM 534 C CA . ALA A 1 80 ? -2.435 17.034 -0.925 1.00 80.69 80 ALA A CA 1
ATOM 535 C C . ALA A 1 80 ? -1.304 16.015 -1.171 1.00 80.69 80 ALA A C 1
ATOM 537 O O . ALA A 1 80 ? -1.070 15.659 -2.323 1.00 80.69 80 ALA A O 1
ATOM 538 N N . ARG A 1 81 ? -0.609 15.522 -0.138 1.00 83.06 81 ARG A N 1
ATOM 539 C CA . ARG A 1 81 ? 0.419 14.475 -0.268 1.00 83.06 81 ARG A CA 1
ATOM 540 C C . ARG A 1 81 ? -0.093 13.099 0.100 1.00 83.06 81 ARG A C 1
ATOM 542 O O . ARG A 1 81 ? -0.912 12.955 1.003 1.00 83.06 81 ARG A O 1
ATOM 549 N N . CYS A 1 82 ? 0.431 12.084 -0.561 1.00 82.88 82 CYS A N 1
ATOM 550 C CA . CYS A 1 82 ? 0.045 10.705 -0.329 1.00 82.88 82 CYS A CA 1
ATOM 551 C C . CYS A 1 82 ? 1.169 9.739 -0.669 1.00 82.88 82 CYS A C 1
ATOM 553 O O . CYS A 1 82 ? 2.163 10.103 -1.302 1.00 82.88 82 CYS A O 1
ATOM 555 N N . GLY A 1 83 ? 0.990 8.484 -0.276 1.00 79.25 83 GLY A N 1
ATOM 556 C CA . GLY A 1 83 ? 1.964 7.453 -0.588 1.00 79.25 83 GLY A CA 1
ATOM 557 C C . GLY A 1 83 ? 3.101 7.365 0.413 1.00 79.25 83 GLY A C 1
ATOM 558 O O . GLY A 1 83 ? 3.114 8.018 1.456 1.00 79.25 83 GLY A O 1
ATOM 559 N N . ASN A 1 84 ? 4.080 6.534 0.075 1.00 73.19 84 ASN A N 1
ATOM 560 C CA . ASN A 1 84 ? 5.266 6.292 0.897 1.00 73.19 84 ASN A CA 1
ATOM 561 C C . ASN A 1 84 ? 6.560 6.625 0.136 1.00 73.19 84 ASN A C 1
ATOM 563 O O . ASN A 1 84 ? 7.569 5.933 0.254 1.00 73.19 84 ASN A O 1
ATOM 567 N N . GLY A 1 85 ? 6.494 7.656 -0.712 1.00 64.25 85 GLY A N 1
ATOM 568 C CA . GLY A 1 85 ? 7.594 8.068 -1.573 1.00 64.25 85 GLY A CA 1
ATOM 569 C C . GLY A 1 85 ? 8.720 8.763 -0.807 1.00 64.25 85 GLY A C 1
ATOM 570 O O . GLY A 1 85 ? 8.499 9.566 0.091 1.00 64.25 85 GLY A O 1
ATOM 571 N N . ASN A 1 86 ? 9.943 8.523 -1.249 1.00 56.94 86 ASN A N 1
ATOM 572 C CA . ASN A 1 86 ? 11.198 9.118 -0.786 1.00 56.94 86 ASN A CA 1
ATOM 573 C C . ASN A 1 86 ? 11.318 10.639 -1.052 1.00 56.94 86 ASN A C 1
ATOM 575 O O . ASN A 1 86 ? 12.246 11.270 -0.558 1.00 56.94 86 ASN A O 1
ATOM 579 N N . ASN A 1 87 ? 10.364 11.235 -1.777 1.00 56.28 87 ASN A N 1
ATOM 580 C CA . ASN A 1 87 ? 10.242 12.685 -2.001 1.00 56.28 87 ASN A CA 1
ATOM 581 C C . ASN A 1 87 ? 9.156 13.344 -1.121 1.00 56.28 87 ASN A C 1
ATOM 583 O O . ASN A 1 87 ? 8.822 14.515 -1.304 1.00 56.28 87 ASN A O 1
ATOM 587 N N . ILE A 1 88 ? 8.581 12.595 -0.175 1.00 61.88 88 ILE A N 1
ATOM 588 C CA . ILE A 1 88 ? 7.549 13.060 0.754 1.00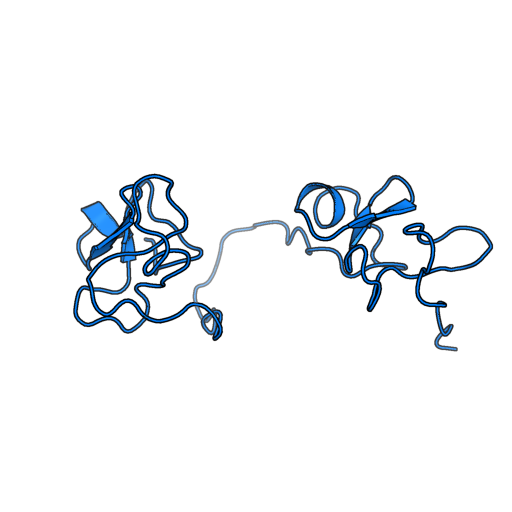 61.88 88 ILE A CA 1
ATOM 589 C C . ILE A 1 88 ? 8.217 13.283 2.121 1.00 61.88 88 ILE A C 1
ATOM 591 O O . ILE A 1 88 ? 8.885 12.376 2.622 1.00 61.88 88 ILE A O 1
ATOM 595 N N . PRO A 1 89 ? 8.075 14.460 2.760 1.00 59.56 89 PRO A N 1
ATOM 596 C CA . PRO A 1 89 ? 8.629 14.660 4.093 1.00 59.56 89 PRO A CA 1
ATOM 597 C C . PRO A 1 89 ? 7.974 13.707 5.085 1.00 59.56 89 PRO A C 1
ATOM 599 O O . PRO A 1 89 ? 6.797 13.383 4.961 1.00 59.56 89 PRO A O 1
ATOM 602 N N . SER A 1 90 ? 8.728 13.304 6.106 1.00 57.69 90 SER A N 1
ATOM 603 C CA . SER A 1 90 ? 8.323 12.244 7.036 1.00 57.69 90 SER A CA 1
ATOM 604 C C . SER A 1 90 ? 6.961 12.481 7.710 1.00 57.69 90 SER A C 1
ATOM 606 O O . SER A 1 90 ? 6.176 11.556 7.885 1.00 57.69 90 SER A O 1
ATOM 608 N N . ALA A 1 91 ? 6.609 13.746 7.962 1.00 59.47 91 ALA A N 1
ATOM 609 C CA . ALA A 1 91 ? 5.299 14.155 8.483 1.00 59.47 91 ALA A CA 1
ATOM 610 C C . ALA A 1 91 ? 4.110 13.891 7.530 1.00 59.47 91 ALA A C 1
ATOM 612 O O . ALA A 1 91 ? 2.959 14.111 7.901 1.00 59.47 91 ALA A O 1
ATOM 613 N N . SER A 1 92 ? 4.379 13.482 6.291 1.00 57.88 92 SER A N 1
ATOM 614 C CA . SER A 1 92 ? 3.403 13.238 5.227 1.00 57.88 92 SER A CA 1
ATOM 615 C C . SER A 1 92 ? 3.504 11.832 4.620 1.00 57.88 92 SER A C 1
ATOM 617 O O . SER A 1 92 ? 2.789 11.523 3.667 1.00 57.88 92 SER A O 1
ATOM 619 N N . LEU A 1 93 ? 4.380 10.977 5.163 1.00 67.06 93 LEU A N 1
ATOM 620 C CA . LEU A 1 93 ? 4.520 9.582 4.747 1.00 67.06 93 LEU A CA 1
ATOM 621 C C . LEU A 1 93 ? 3.289 8.773 5.151 1.00 67.06 93 LEU A C 1
ATOM 623 O O . LEU A 1 93 ? 2.739 8.932 6.242 1.00 67.06 93 LEU A O 1
ATOM 627 N N . GLY A 1 94 ? 2.871 7.882 4.260 1.00 70.88 94 GLY A N 1
ATOM 628 C CA . GLY A 1 94 ? 1.775 6.963 4.510 1.00 70.88 94 GLY A CA 1
ATOM 629 C C . G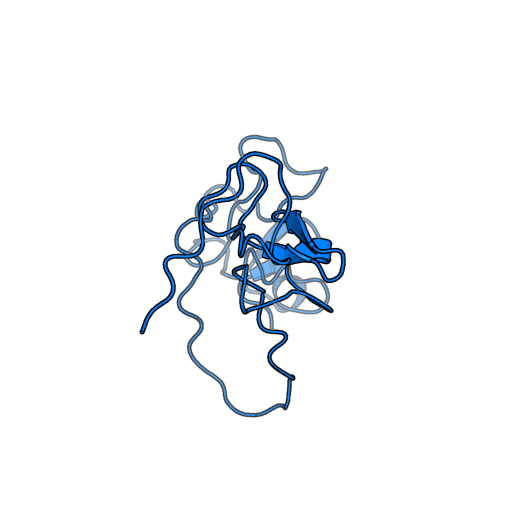LY A 1 94 ? 0.407 7.643 4.593 1.00 70.88 94 GLY A C 1
ATOM 630 O O . GLY A 1 94 ? -0.475 7.127 5.272 1.00 70.88 94 GLY A O 1
ATOM 631 N N . GLN A 1 95 ? 0.224 8.808 3.960 1.00 78.62 95 GLN A N 1
ATOM 632 C CA . GLN A 1 95 ? -1.073 9.487 3.889 1.00 78.62 95 GLN A CA 1
ATOM 633 C C . GLN A 1 95 ? -1.919 8.964 2.721 1.00 78.62 95 GLN A C 1
ATOM 635 O O . GLN A 1 95 ? -1.385 8.628 1.662 1.00 78.62 95 GLN A O 1
ATOM 640 N N . SER A 1 96 ? -3.240 8.919 2.907 1.00 82.25 96 SER A N 1
ATOM 641 C CA . SER A 1 96 ? -4.210 8.516 1.881 1.00 82.25 96 SER A CA 1
ATOM 642 C C . SER A 1 96 ? -5.013 9.703 1.364 1.00 82.25 96 SER A C 1
ATOM 644 O O . SER A 1 96 ? -5.364 10.611 2.113 1.00 82.25 96 SER A O 1
ATOM 646 N N . CYS A 1 97 ? -5.337 9.672 0.080 1.00 83.44 97 CYS A N 1
ATOM 647 C CA . CYS A 1 97 ? -6.194 10.636 -0.590 1.00 83.44 97 CYS A CA 1
ATOM 648 C C . CYS A 1 97 ? -7.683 10.326 -0.425 1.00 83.44 97 CYS A C 1
ATOM 650 O O . CYS A 1 97 ? -8.502 11.213 -0.625 1.00 83.44 97 CYS A O 1
ATOM 652 N N . SER A 1 98 ? -8.054 9.103 -0.025 1.00 73.69 98 SER A N 1
ATOM 653 C CA . SER A 1 98 ? -9.466 8.726 0.138 1.00 73.69 98 SER A CA 1
ATOM 654 C C . SER A 1 98 ? -10.170 9.611 1.175 1.00 73.69 98 SER A C 1
ATOM 656 O O . SER A 1 98 ? -9.828 9.566 2.357 1.00 73.69 98 SER A O 1
ATOM 658 N N . GLY A 1 99 ? -11.157 10.392 0.734 1.00 70.31 99 GLY A N 1
ATOM 659 C CA . GLY A 1 99 ? -11.900 11.362 1.541 1.00 70.31 99 GLY A CA 1
ATOM 660 C C . GLY A 1 99 ? -11.228 12.733 1.678 1.00 70.31 99 GLY A C 1
ATOM 661 O O . GLY A 1 99 ? -11.643 13.529 2.520 1.00 70.31 99 GLY A O 1
ATOM 662 N N . SER A 1 100 ? -10.181 13.016 0.899 1.00 78.56 100 SER A N 1
ATOM 663 C CA . SER A 1 100 ? -9.485 14.304 0.913 1.00 78.56 100 SER A CA 1
ATOM 664 C C . SER A 1 100 ? -10.170 15.334 0.010 1.00 78.56 100 SER A C 1
ATOM 666 O O . SER A 1 100 ? -10.644 15.012 -1.076 1.00 78.56 100 SER A O 1
ATOM 668 N N . THR A 1 101 ? -10.148 16.612 0.400 1.00 75.88 101 THR A N 1
ATOM 669 C CA . THR A 1 101 ? -10.685 17.721 -0.416 1.00 75.88 101 THR A CA 1
ATOM 670 C C . THR A 1 101 ? -9.908 17.949 -1.714 1.00 75.88 101 THR A C 1
ATOM 672 O O . THR A 1 101 ? -10.397 18.633 -2.607 1.00 75.88 101 THR A O 1
ATOM 675 N N . PHE A 1 102 ? -8.692 17.405 -1.815 1.00 76.94 102 PHE A N 1
ATOM 676 C CA . PHE A 1 102 ? -7.847 17.497 -3.009 1.00 76.94 102 PHE A CA 1
ATOM 677 C C . PHE A 1 102 ? -8.179 16.424 -4.053 1.00 76.94 102 PHE A C 1
ATOM 679 O O . PHE A 1 102 ? -7.748 16.539 -5.197 1.00 76.94 102 PHE A O 1
ATOM 686 N N . GLY A 1 103 ? -8.953 15.408 -3.667 1.00 78.56 103 GLY A N 1
ATOM 687 C CA . GLY A 1 103 ? -9.321 14.278 -4.507 1.00 78.56 103 GLY A CA 1
ATOM 688 C C . GLY A 1 103 ? -8.874 12.946 -3.937 1.00 78.56 103 GLY A C 1
ATOM 689 O O . GLY A 1 103 ? -7.971 12.890 -3.107 1.00 78.56 103 GLY A O 1
ATOM 690 N N . ASP A 1 104 ? -9.523 11.879 -4.396 1.00 78.00 104 ASP A N 1
ATOM 691 C CA . ASP A 1 104 ? -9.408 10.542 -3.815 1.00 78.00 104 ASP A CA 1
ATOM 692 C C . ASP A 1 104 ? -8.248 9.710 -4.360 1.00 78.00 104 ASP A C 1
ATOM 694 O O . ASP A 1 104 ? -7.921 8.666 -3.787 1.00 78.00 104 ASP A O 1
ATOM 698 N N . CYS A 1 105 ? -7.621 10.143 -5.450 1.00 86.69 105 CYS A N 1
ATOM 699 C CA . CYS A 1 105 ? -6.603 9.386 -6.163 1.00 86.69 105 CYS A CA 1
ATOM 700 C C . CYS A 1 105 ? -5.205 9.817 -5.741 1.00 86.69 105 CYS A C 1
ATOM 702 O O . CYS A 1 105 ? -4.916 11.008 -5.667 1.00 86.69 105 CYS A O 1
ATOM 704 N N . CYS A 1 106 ? -4.317 8.851 -5.515 1.00 87.31 106 CYS A N 1
ATOM 705 C CA . CYS A 1 106 ? -2.923 9.123 -5.197 1.00 87.31 106 CYS A CA 1
ATOM 706 C C . CYS A 1 106 ? -2.059 8.873 -6.427 1.00 87.31 106 CYS A C 1
ATOM 708 O O . CYS A 1 106 ? -1.867 7.727 -6.811 1.00 87.31 106 CYS A O 1
ATOM 710 N N . SER A 1 107 ? -1.515 9.921 -7.036 1.00 83.06 107 SER A N 1
ATOM 711 C CA . SER A 1 107 ? -0.641 9.788 -8.208 1.00 83.06 107 SER A CA 1
ATOM 712 C C . SER A 1 107 ? 0.688 9.099 -7.873 1.00 83.06 107 SER A C 1
ATOM 714 O O . SER A 1 107 ? 1.139 9.112 -6.726 1.00 83.06 107 SER A O 1
ATOM 716 N N . GLN A 1 108 ? 1.390 8.585 -8.888 1.00 76.12 108 GLN A N 1
ATOM 717 C CA . GLN A 1 108 ? 2.757 8.044 -8.754 1.00 76.12 108 GLN A CA 1
ATOM 718 C C . GLN A 1 108 ? 3.759 9.032 -8.139 1.00 76.12 108 GLN A C 1
ATOM 720 O O . GLN A 1 108 ? 4.771 8.631 -7.572 1.00 76.12 108 GLN A O 1
ATOM 725 N N . TRP A 1 109 ? 3.469 10.330 -8.237 1.00 74.31 109 TRP A N 1
ATOM 726 C CA . TRP A 1 109 ? 4.299 11.412 -7.712 1.00 74.31 109 TRP A CA 1
ATOM 727 C C . TRP A 1 109 ? 4.004 11.738 -6.243 1.00 74.31 109 TRP A C 1
ATOM 729 O O . TRP A 1 109 ? 4.625 12.634 -5.679 1.00 74.31 109 TRP A O 1
ATOM 739 N N . GLY A 1 110 ? 3.067 11.017 -5.620 1.00 82.81 110 GLY A N 1
ATOM 740 C CA . GLY A 1 110 ? 2.699 11.198 -4.218 1.00 82.81 110 GLY A CA 1
ATOM 741 C C . GLY A 1 110 ? 1.820 12.421 -3.969 1.00 82.81 110 GLY A C 1
ATOM 742 O O . GLY A 1 110 ? 1.886 13.019 -2.896 1.00 82.81 110 GLY A O 1
ATOM 743 N N . PHE A 1 111 ? 0.996 12.787 -4.954 1.00 83.50 111 PHE A N 1
ATOM 744 C CA . PHE A 1 111 ? 0.013 13.866 -4.842 1.00 83.50 111 PHE A CA 1
ATOM 745 C C . PHE A 1 111 ? -1.419 13.366 -4.988 1.00 83.50 111 PHE A C 1
ATOM 747 O O . PHE A 1 111 ? -1.694 12.550 -5.874 1.00 83.50 111 PHE A O 1
ATOM 754 N N . CYS A 1 112 ? -2.307 13.915 -4.160 1.00 86.25 112 CYS A N 1
ATOM 755 C CA . CYS A 1 112 ? -3.745 13.708 -4.239 1.00 86.25 112 CYS A CA 1
ATOM 756 C C . CYS A 1 112 ? -4.372 14.522 -5.367 1.00 86.25 112 CYS A C 1
ATOM 758 O O . CYS A 1 112 ? -4.048 15.696 -5.545 1.00 86.25 112 CYS A O 1
ATOM 760 N N . GLY A 1 113 ? -5.289 13.895 -6.095 1.00 83.31 113 GLY A N 1
ATOM 761 C CA . GLY A 1 113 ? -6.072 14.528 -7.148 1.00 83.31 113 GLY A CA 1
ATOM 762 C C . GLY A 1 113 ? -7.295 13.696 -7.515 1.00 83.31 113 GLY A C 1
ATOM 763 O O . GLY A 1 113 ? -7.422 12.550 -7.092 1.00 83.31 113 GLY A O 1
ATOM 764 N N . SER A 1 114 ? -8.190 14.269 -8.318 1.00 79.50 114 SER A N 1
ATOM 765 C CA . SER A 1 114 ? -9.386 13.573 -8.836 1.00 79.50 114 SER A CA 1
ATOM 766 C C . SER A 1 114 ? -9.346 13.337 -10.349 1.00 79.50 114 SER A C 1
ATOM 768 O O . SER A 1 114 ? -10.237 12.699 -10.898 1.00 79.50 114 SER A O 1
ATOM 770 N N . SER A 1 115 ? -8.351 13.888 -11.050 1.00 77.88 115 SER A N 1
ATOM 771 C CA . SER A 1 115 ? -8.260 13.807 -12.513 1.00 77.88 115 SER A CA 1
ATOM 772 C C . SER A 1 115 ? -7.607 12.500 -12.965 1.00 77.88 115 SER A C 1
ATOM 774 O O . SER A 1 115 ? -6.822 11.904 -12.229 1.00 77.88 115 SER A O 1
ATOM 776 N N . ALA A 1 116 ? -7.829 12.102 -14.220 1.00 70.56 116 ALA A N 1
ATOM 777 C CA . ALA A 1 116 ? -7.239 10.895 -14.812 1.00 70.56 116 ALA A CA 1
ATOM 778 C C . ALA A 1 116 ? -5.701 10.825 -14.692 1.00 70.56 116 ALA A C 1
ATOM 780 O O . ALA A 1 116 ? -5.146 9.744 -14.550 1.00 70.56 116 ALA A O 1
ATOM 781 N N . THR A 1 117 ? -4.999 11.961 -14.662 1.00 70.31 117 THR A N 1
ATOM 782 C CA . THR A 1 117 ? -3.543 12.023 -14.422 1.00 70.31 117 THR A CA 1
ATOM 783 C C . THR A 1 117 ? -3.135 11.519 -13.030 1.00 70.31 117 THR A C 1
ATOM 785 O O . THR A 1 117 ? -2.006 11.082 -12.832 1.00 70.31 117 THR A O 1
ATOM 788 N N . TYR A 1 118 ? -4.045 11.591 -12.057 1.00 73.94 118 TYR A N 1
ATOM 789 C CA . TYR A 1 118 ? -3.838 11.156 -10.676 1.00 73.94 118 TYR A CA 1
ATOM 790 C C . TYR A 1 118 ? -4.409 9.763 -10.421 1.00 73.94 118 TYR A C 1
ATOM 792 O O . TYR A 1 118 ? -3.831 9.009 -9.645 1.00 73.94 118 TYR A O 1
ATOM 800 N N . CYS A 1 119 ? -5.531 9.438 -11.065 1.00 79.75 119 CYS A N 1
ATOM 801 C CA . CYS A 1 119 ? -6.237 8.167 -10.897 1.00 79.75 119 CYS A CA 1
ATOM 802 C C . CYS A 1 119 ? -5.755 7.068 -11.850 1.00 79.75 119 CYS A C 1
ATOM 804 O O . CYS A 1 119 ? -5.945 5.898 -11.539 1.00 79.75 119 CYS A O 1
ATOM 806 N N . GLY A 1 120 ? -5.130 7.443 -12.968 1.00 69.19 120 GLY A N 1
ATOM 807 C CA . GLY A 1 120 ? -4.734 6.545 -14.049 1.00 69.19 120 GLY A CA 1
ATOM 808 C C . GLY A 1 120 ? -3.432 5.787 -13.799 1.00 69.19 120 GLY A C 1
ATOM 809 O O . GLY A 1 120 ? -3.100 5.401 -12.676 1.00 69.19 120 GLY A O 1
ATOM 810 N N . ALA A 1 121 ? -2.674 5.555 -14.873 1.00 71.38 121 ALA A N 1
ATOM 811 C CA . ALA A 1 121 ? -1.434 4.785 -14.822 1.00 71.38 121 ALA A CA 1
ATOM 812 C C . ALA A 1 121 ? -0.459 5.347 -13.769 1.00 71.38 121 ALA A C 1
ATOM 814 O O . ALA A 1 121 ? -0.147 6.535 -13.768 1.00 71.38 121 ALA A O 1
ATOM 815 N N . GLY A 1 122 ? 0.008 4.479 -12.867 1.00 69.50 122 GLY A N 1
ATOM 816 C CA . GLY A 1 122 ? 0.898 4.855 -11.765 1.00 69.50 122 GLY A CA 1
ATOM 817 C C . GLY A 1 122 ? 0.188 5.300 -10.480 1.00 69.50 122 GLY A C 1
ATOM 818 O O . GLY A 1 122 ? 0.857 5.603 -9.493 1.00 69.50 122 GLY A O 1
ATOM 819 N N . CYS A 1 123 ? -1.144 5.312 -10.440 1.00 84.06 123 CYS A N 1
ATOM 820 C CA . CYS A 1 123 ? -1.873 5.591 -9.209 1.00 84.06 123 CYS A CA 1
ATOM 821 C C . CYS A 1 123 ? -1.566 4.559 -8.101 1.00 84.06 123 CYS A C 1
ATOM 823 O O . CYS A 1 123 ? -1.560 3.344 -8.311 1.00 84.06 123 CYS A O 1
ATOM 825 N N . GLN A 1 124 ? -1.302 5.052 -6.891 1.00 80.31 124 GLN A N 1
ATOM 826 C CA . GLN A 1 124 ? -0.931 4.269 -5.720 1.00 80.31 124 GLN A CA 1
ATOM 827 C C . GLN A 1 124 ? -2.190 3.770 -4.995 1.00 80.31 124 GLN A C 1
ATOM 829 O O . GLN A 1 124 ? -2.690 4.415 -4.072 1.00 80.31 124 GLN A O 1
ATOM 834 N N . ALA A 1 125 ? -2.682 2.591 -5.380 1.00 71.38 125 ALA A N 1
ATOM 835 C CA . ALA A 1 125 ? -3.939 2.017 -4.875 1.00 71.38 125 ALA A CA 1
ATOM 836 C C . ALA A 1 125 ? -3.984 1.777 -3.350 1.00 71.38 125 ALA A C 1
ATOM 838 O O . ALA A 1 125 ? -5.060 1.725 -2.761 1.00 71.38 125 ALA A O 1
ATOM 839 N N . GLY A 1 126 ? -2.827 1.672 -2.684 1.00 72.62 126 GLY A N 1
ATOM 840 C CA . GLY A 1 126 ? -2.748 1.608 -1.216 1.00 72.62 126 GLY A CA 1
ATOM 841 C C . GLY A 1 126 ? -3.044 2.940 -0.511 1.00 72.62 126 GLY A C 1
ATOM 842 O O . GLY A 1 126 ? -3.299 2.958 0.691 1.00 72.62 126 GLY A O 1
ATOM 843 N N . PHE A 1 127 ? -3.026 4.050 -1.254 1.00 78.12 127 PHE A N 1
ATOM 844 C CA . PHE A 1 127 ? -3.126 5.419 -0.744 1.00 78.12 127 PHE A CA 1
ATOM 845 C C . PHE A 1 127 ? -4.178 6.256 -1.485 1.00 78.12 127 PHE A C 1
ATOM 847 O O . PHE A 1 127 ? -4.305 7.447 -1.220 1.00 78.12 127 PHE A O 1
ATOM 854 N N . GLY A 1 128 ? -4.940 5.673 -2.410 1.00 79.38 128 GLY A N 1
ATOM 855 C CA . GLY A 1 128 ? -5.978 6.377 -3.157 1.00 79.38 128 GLY A CA 1
ATOM 856 C C . GLY A 1 128 ? -6.827 5.453 -4.027 1.00 79.38 128 GLY A C 1
ATOM 857 O O . GLY A 1 128 ? -6.549 4.263 -4.160 1.00 79.38 128 GLY A O 1
ATOM 858 N N . LYS A 1 129 ? -7.890 6.007 -4.608 1.00 77.25 129 LYS A N 1
ATOM 859 C CA . LYS A 1 129 ? -8.782 5.329 -5.553 1.00 77.25 129 LYS A CA 1
ATOM 860 C C . LYS A 1 129 ? -8.187 5.437 -6.957 1.00 77.25 129 LYS A C 1
ATOM 862 O O . LYS A 1 129 ? -8.035 6.535 -7.465 1.00 77.25 129 LYS A O 1
ATOM 867 N N . CYS A 1 130 ? -7.826 4.314 -7.563 1.00 77.44 130 CYS A N 1
ATOM 868 C CA . CYS A 1 130 ? -7.228 4.272 -8.900 1.00 77.44 130 CYS A CA 1
ATOM 869 C C . CYS A 1 130 ? -8.233 3.726 -9.919 1.00 77.44 130 CYS A C 1
ATOM 871 O O . CYS A 1 130 ? -9.109 2.939 -9.548 1.00 77.44 130 CYS A O 1
ATOM 873 N N . SER A 1 131 ? -8.153 4.167 -11.176 1.00 62.03 131 SER A N 1
ATOM 874 C CA . SER A 1 131 ? -9.096 3.833 -12.256 1.00 62.03 131 SER A CA 1
ATOM 875 C C . SER A 1 131 ? -8.417 3.797 -13.616 1.00 62.03 131 SER A C 1
ATOM 877 O O . SER A 1 131 ? -7.619 4.716 -13.897 1.00 62.03 131 SER A O 1
#

Sequence (131 aa):
TGSASKISSDGTCGGAKGYTCQGSNFGNCCSQYNYCGSSTTYCDTGCNKAFGACNAVSTVSPAVVAAASPPSSVKVSTNARCGNGNNIPSASLGQSCSGSTFGDCCSQWGFCGSSATYCGAGCQAGFGKCS

Radius of gyration: 18.54 Å; chains: 1; bounding box: 30×50×35 Å

InterPro domains:
  IPR001002 Chitin-binding, type 1 [PS50941] (10-56)
  IPR001002 Chitin-binding, type 1 [PS50941] (79-131)
  IPR001002 Chitin-binding, type 1 [SM00270] (12-54)
  IPR001002 Chitin-binding, type 1 [SM00270] (81-130)
  IPR036861 Endochitinase-like superfamily [G3DSA:3.30.60.10] (10-67)
  IPR036861 Endochitinase-like superfamily [G3DSA:3.30.60.10] (79-126)
  IPR036861 Endochitinase-like superfamily [SSF57016] (17-60)
  IPR036861 Endochitinase-like superfamily [SSF57016] (94-130)

Organism: NCBI:txid798071

Foldseek 3Di:
DPPPADDDPPQFADDPSHYAVCVPPQAFWQALVRGHHNDCNRQPPRTDPSRGNHDPPPPDDDDDDDDDPAPPPQAADPPQFWEQDPPDPPVRHRHAPCVPPQAFWQALVGGHHNDCNRQDPRIDVNRGHHD

pLDDT: mean 70.0, std 13.55, range [32.75, 87.31]